Protein AF-A0A1J5E8N7-F1 (afdb_monomer_lite)

Structure (mmCIF, N/CA/C/O backbone):
data_AF-A0A1J5E8N7-F1
#
_entry.id   AF-A0A1J5E8N7-F1
#
loop_
_atom_site.group_PDB
_atom_site.id
_atom_site.type_symbol
_atom_site.label_atom_id
_atom_site.label_alt_id
_atom_site.label_comp_id
_atom_site.label_asym_id
_atom_site.label_entity_id
_atom_site.label_seq_id
_atom_site.pdbx_PDB_ins_code
_atom_site.Cartn_x
_atom_site.Cartn_y
_atom_site.Cartn_z
_atom_site.occupancy
_atom_site.B_iso_or_equiv
_atom_site.auth_seq_id
_atom_site.auth_comp_id
_atom_site.auth_asym_id
_atom_site.auth_atom_id
_atom_site.pdbx_PDB_model_num
ATOM 1 N N . MET A 1 1 ? 23.960 -22.898 -25.413 1.00 80.25 1 MET A N 1
ATOM 2 C CA . MET A 1 1 ? 24.990 -21.855 -25.179 1.00 80.25 1 MET A CA 1
ATOM 3 C C . MET A 1 1 ? 24.712 -21.149 -23.849 1.00 80.25 1 MET A C 1
ATOM 5 O O . MET A 1 1 ? 23.630 -21.337 -23.306 1.00 80.25 1 MET A O 1
ATOM 9 N N . ILE A 1 2 ? 25.661 -20.368 -23.307 1.00 85.31 2 ILE A N 1
ATOM 10 C CA . ILE A 1 2 ? 25.499 -19.605 -22.042 1.00 85.31 2 ILE A CA 1
ATOM 11 C C . ILE A 1 2 ? 24.238 -18.722 -22.077 1.00 85.31 2 ILE A C 1
ATOM 13 O O . ILE A 1 2 ? 23.459 -18.733 -21.128 1.00 85.31 2 ILE A O 1
ATOM 17 N N . ALA A 1 3 ? 23.987 -18.047 -23.205 1.00 84.81 3 ALA A N 1
ATOM 18 C CA . ALA A 1 3 ? 22.797 -17.217 -23.394 1.00 84.81 3 ALA A CA 1
ATOM 19 C C . ALA A 1 3 ? 21.485 -18.014 -23.358 1.00 84.81 3 ALA A C 1
ATOM 21 O O . ALA A 1 3 ? 20.553 -17.586 -22.693 1.00 84.81 3 ALA A O 1
ATOM 22 N N . ASP A 1 4 ? 21.419 -19.196 -23.980 1.00 87.25 4 ASP A N 1
ATOM 23 C CA . ASP A 1 4 ? 20.207 -20.033 -23.941 1.00 87.25 4 ASP A CA 1
ATOM 24 C C . ASP A 1 4 ? 19.884 -20.481 -22.508 1.00 87.25 4 ASP A C 1
ATOM 26 O O . ASP A 1 4 ? 18.722 -20.544 -22.108 1.00 87.25 4 ASP A O 1
ATOM 30 N N . ARG A 1 5 ? 20.923 -20.772 -21.712 1.00 91.12 5 ARG A N 1
ATOM 31 C CA . ARG A 1 5 ? 20.767 -21.166 -20.308 1.00 91.12 5 ARG A CA 1
ATOM 32 C C . ARG A 1 5 ? 20.294 -19.998 -19.448 1.00 91.12 5 ARG A C 1
ATOM 34 O O . ARG A 1 5 ? 19.364 -20.170 -18.665 1.00 91.12 5 ARG A O 1
ATOM 41 N N . ALA A 1 6 ? 20.898 -18.823 -19.617 1.00 88.94 6 ALA A N 1
ATOM 42 C CA . ALA A 1 6 ? 20.472 -17.609 -18.931 1.00 88.94 6 ALA A CA 1
ATOM 43 C C . ALA A 1 6 ? 19.031 -17.229 -19.312 1.00 88.94 6 ALA A C 1
ATOM 45 O O . ALA A 1 6 ? 18.228 -16.921 -18.438 1.00 88.94 6 ALA A O 1
ATOM 46 N N . HIS A 1 7 ? 18.678 -17.332 -20.595 1.00 88.44 7 HIS A N 1
ATOM 47 C CA . HIS A 1 7 ? 17.333 -17.045 -21.084 1.00 88.44 7 HIS A CA 1
ATOM 48 C C . HIS A 1 7 ? 16.298 -18.043 -20.546 1.00 88.44 7 HIS A C 1
ATOM 50 O O . HIS A 1 7 ? 15.241 -17.631 -20.088 1.00 88.44 7 HIS A O 1
ATOM 56 N N . SER A 1 8 ? 16.611 -19.343 -20.493 1.00 92.25 8 SER A N 1
ATOM 57 C CA . SER 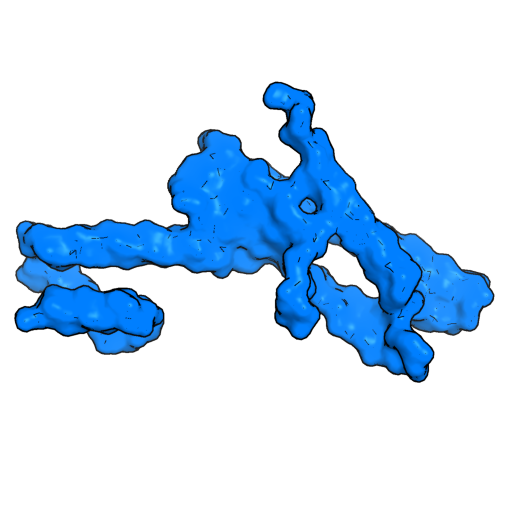A 1 8 ? 15.737 -20.340 -19.852 1.00 92.25 8 SER A CA 1
ATOM 58 C C . SER A 1 8 ? 15.480 -20.012 -18.379 1.00 92.25 8 SER A C 1
ATOM 60 O O . SER A 1 8 ? 14.334 -20.039 -17.944 1.00 92.25 8 SER A O 1
ATOM 62 N N . LEU A 1 9 ? 16.522 -19.658 -17.617 1.00 89.31 9 LEU A N 1
ATOM 63 C CA . LEU A 1 9 ? 16.370 -19.258 -16.214 1.00 89.31 9 LEU A CA 1
ATOM 64 C C . LEU A 1 9 ? 15.537 -17.974 -16.069 1.00 89.31 9 LEU A C 1
ATOM 66 O O . LEU A 1 9 ? 14.740 -17.860 -15.139 1.00 89.31 9 LEU A O 1
ATOM 70 N N . PHE A 1 10 ? 15.697 -17.023 -16.992 1.00 88.75 10 PHE A N 1
ATOM 71 C CA . PHE A 1 10 ? 14.897 -15.802 -17.039 1.00 88.75 10 PHE A CA 1
ATOM 72 C C . PHE A 1 10 ? 13.412 -16.099 -17.290 1.00 88.75 10 PHE A C 1
ATOM 74 O O . PHE A 1 10 ? 12.563 -15.617 -16.540 1.00 88.75 10 PHE A O 1
ATOM 81 N N . LEU A 1 11 ? 13.100 -16.938 -18.284 1.00 87.62 11 LEU A N 1
ATOM 82 C CA . LEU A 1 11 ? 11.730 -17.346 -18.618 1.00 87.62 11 LEU A CA 1
ATOM 83 C C . LEU A 1 11 ? 11.050 -18.121 -17.480 1.00 87.62 11 LEU A C 1
ATOM 85 O O . LEU A 1 11 ? 9.851 -17.962 -17.263 1.00 87.62 11 LEU A O 1
ATOM 89 N N . ASP A 1 12 ? 11.819 -18.886 -16.703 1.00 89.44 12 ASP A N 1
ATOM 90 C CA . ASP A 1 12 ? 11.339 -19.580 -15.502 1.00 89.44 12 ASP A CA 1
ATOM 91 C C . ASP A 1 12 ? 11.148 -18.638 -14.290 1.00 89.44 12 ASP A C 1
ATOM 93 O O . ASP A 1 12 ? 10.842 -19.088 -13.183 1.00 89.44 12 ASP A O 1
ATOM 97 N N . GLY A 1 13 ? 11.368 -17.326 -14.450 1.00 83.19 13 GLY A N 1
ATOM 98 C CA . GLY A 1 13 ? 11.257 -16.332 -13.378 1.00 83.19 13 GLY A CA 1
ATOM 99 C C . GLY A 1 13 ? 12.381 -16.404 -12.339 1.00 83.19 13 GLY A C 1
ATOM 100 O O . GLY A 1 13 ? 12.303 -15.765 -11.286 1.00 83.19 13 GLY A O 1
ATOM 101 N N . ARG A 1 14 ? 13.459 -17.146 -12.613 1.00 87.81 14 ARG A N 1
ATOM 102 C CA . ARG A 1 14 ? 14.592 -17.373 -11.698 1.00 87.81 14 ARG A CA 1
ATOM 103 C C . ARG A 1 14 ? 15.624 -16.243 -11.750 1.00 87.81 14 ARG A C 1
ATOM 105 O O . ARG A 1 14 ? 16.825 -16.466 -11.648 1.00 87.81 14 ARG A O 1
ATOM 112 N N . ILE A 1 15 ? 15.154 -15.002 -11.843 1.00 83.88 15 ILE A N 1
ATOM 113 C CA . ILE A 1 15 ? 15.995 -13.801 -11.975 1.00 83.88 15 ILE A CA 1
ATOM 114 C C . ILE A 1 15 ? 16.877 -13.528 -10.742 1.00 83.88 15 ILE A C 1
ATOM 116 O O . ILE A 1 15 ? 17.900 -12.855 -10.828 1.00 83.88 15 ILE A O 1
ATOM 120 N N . ASN A 1 16 ? 16.498 -14.068 -9.580 1.00 82.88 16 ASN A N 1
ATOM 121 C CA . ASN A 1 16 ? 17.271 -13.969 -8.338 1.00 82.88 16 ASN A CA 1
ATOM 122 C C . ASN A 1 16 ? 18.219 -15.151 -8.108 1.00 82.88 16 ASN A C 1
ATOM 124 O O . ASN A 1 16 ? 18.899 -15.191 -7.082 1.00 82.88 16 ASN A O 1
ATOM 128 N N . ASP A 1 17 ? 18.266 -16.103 -9.035 1.00 90.88 17 ASP A N 1
ATOM 129 C CA . ASP A 1 17 ? 19.117 -17.274 -8.912 1.00 90.88 17 ASP A CA 1
ATOM 130 C C . ASP A 1 17 ? 20.605 -16.899 -9.041 1.00 90.88 17 ASP A C 1
ATOM 132 O O . ASP A 1 17 ? 20.971 -16.158 -9.963 1.00 90.88 17 ASP A O 1
ATOM 136 N N . PRO A 1 18 ? 21.487 -17.398 -8.155 1.00 91.88 18 PRO A N 1
ATOM 137 C CA . PRO A 1 18 ? 22.925 -17.182 -8.280 1.00 91.88 18 PRO A CA 1
ATOM 138 C C . PRO A 1 18 ? 23.492 -17.627 -9.636 1.00 91.88 18 PRO A C 1
ATOM 140 O O . PRO A 1 18 ? 24.377 -16.954 -10.167 1.00 91.88 18 PRO A O 1
ATOM 143 N N . GLU A 1 19 ? 22.969 -18.714 -10.217 1.00 92.75 19 GLU A N 1
ATOM 144 C CA . GLU A 1 19 ? 23.373 -19.210 -11.539 1.00 92.75 19 GLU A CA 1
ATOM 145 C C . GLU A 1 19 ? 23.048 -18.172 -12.618 1.00 92.75 19 GLU A C 1
ATOM 147 O O . GLU A 1 19 ? 23.912 -17.825 -13.422 1.00 92.75 19 GLU A O 1
ATOM 152 N N . PHE A 1 20 ? 21.833 -17.615 -12.594 1.00 91.94 20 PHE A N 1
ATOM 153 C CA . PHE A 1 20 ? 21.414 -16.585 -13.542 1.00 91.94 20 PHE A CA 1
ATOM 154 C C . PHE A 1 20 ? 22.320 -15.350 -13.458 1.00 91.94 20 PHE A C 1
ATOM 156 O O . PHE A 1 20 ? 22.859 -14.910 -14.474 1.00 91.94 20 PHE A O 1
ATOM 163 N N . ARG A 1 21 ? 22.566 -14.834 -12.246 1.00 88.94 21 ARG A N 1
ATOM 164 C CA . ARG A 1 21 ? 23.431 -13.658 -12.034 1.00 88.94 21 ARG A CA 1
ATOM 165 C C . ARG A 1 21 ? 24.857 -13.890 -12.531 1.00 88.94 21 ARG A C 1
ATOM 167 O O . ARG A 1 21 ? 25.437 -13.002 -13.150 1.00 88.94 21 ARG A O 1
ATOM 174 N N . ASN A 1 22 ? 25.402 -15.082 -12.294 1.00 93.00 22 ASN A N 1
ATOM 175 C CA . ASN A 1 22 ? 26.733 -15.448 -12.765 1.00 93.00 22 ASN A CA 1
ATOM 176 C C . ASN A 1 22 ? 26.804 -15.503 -14.300 1.00 93.00 22 ASN A C 1
ATOM 178 O O . ASN A 1 22 ? 27.724 -14.948 -14.893 1.00 93.00 22 ASN A O 1
ATOM 182 N N . LEU A 1 23 ? 25.817 -16.120 -14.958 1.00 92.00 23 LEU A N 1
ATOM 183 C CA . LEU A 1 23 ? 25.769 -16.188 -16.423 1.00 92.00 23 LEU A CA 1
ATOM 184 C C . LEU A 1 23 ? 25.637 -14.794 -17.053 1.00 92.00 23 LEU A C 1
ATOM 186 O O . LEU A 1 23 ? 26.287 -14.524 -18.062 1.00 92.00 23 LEU A O 1
ATOM 190 N N . MET A 1 24 ? 24.844 -13.904 -16.448 1.00 89.12 24 MET A N 1
ATOM 191 C CA . MET A 1 24 ? 24.729 -12.509 -16.888 1.00 89.12 24 MET A CA 1
ATOM 192 C C . MET A 1 24 ? 26.064 -11.762 -16.760 1.00 89.12 24 MET A C 1
ATOM 194 O O . MET A 1 24 ? 26.481 -11.114 -17.717 1.00 89.12 24 MET A O 1
ATOM 198 N N . ALA A 1 25 ? 26.774 -11.920 -15.637 1.00 89.25 25 ALA A N 1
ATOM 199 C CA . ALA A 1 25 ? 28.089 -11.310 -15.429 1.00 89.25 25 ALA A CA 1
ATOM 200 C C . ALA A 1 25 ? 29.143 -11.820 -16.430 1.00 89.25 25 ALA A C 1
ATOM 202 O O . ALA A 1 25 ? 29.907 -11.027 -16.976 1.00 89.25 25 ALA A O 1
ATOM 203 N N . ILE A 1 26 ? 29.157 -13.128 -16.720 1.00 90.19 26 ILE A N 1
ATOM 204 C CA . ILE A 1 26 ? 30.052 -13.722 -17.728 1.00 90.19 26 ILE A CA 1
ATOM 205 C C . ILE A 1 26 ? 29.770 -13.133 -19.114 1.00 90.19 26 ILE A C 1
ATOM 207 O O . ILE A 1 26 ? 30.699 -12.760 -19.825 1.00 90.19 26 ILE A O 1
ATOM 211 N N . MET A 1 27 ? 28.498 -13.011 -19.511 1.00 89.75 27 MET A N 1
ATOM 212 C CA . MET A 1 27 ? 28.144 -12.426 -20.811 1.00 89.75 27 MET A CA 1
ATOM 213 C C . MET A 1 27 ? 28.545 -10.953 -20.924 1.00 89.75 27 MET A C 1
ATOM 215 O O . MET A 1 27 ? 29.020 -10.542 -21.980 1.00 89.75 27 MET A O 1
ATOM 219 N N . GLU A 1 28 ? 28.384 -10.174 -19.854 1.00 86.38 28 GLU A N 1
ATOM 220 C CA . GLU A 1 28 ? 28.782 -8.765 -19.818 1.00 86.38 28 GLU A CA 1
ATOM 221 C C . GLU A 1 28 ? 30.308 -8.590 -19.909 1.00 86.38 28 GLU A C 1
ATOM 223 O O . GLU A 1 28 ? 30.785 -7.731 -20.652 1.00 86.38 28 GLU A O 1
ATOM 228 N N . GLN A 1 29 ? 31.077 -9.423 -19.198 1.00 88.12 29 GLN A N 1
ATOM 229 C CA . GLN A 1 29 ? 32.538 -9.315 -19.132 1.00 88.12 29 GLN A CA 1
ATOM 230 C C . GLN A 1 29 ? 33.250 -9.921 -20.344 1.00 88.12 29 GLN A C 1
ATOM 232 O O . GLN A 1 29 ? 34.157 -9.303 -20.902 1.00 88.12 29 GLN A O 1
ATOM 237 N N . GLU A 1 30 ? 32.868 -11.131 -20.750 1.00 90.44 30 GLU A N 1
ATOM 238 C CA . GLU A 1 30 ? 33.587 -11.889 -21.781 1.00 90.44 30 GLU A CA 1
ATOM 239 C C . GLU A 1 30 ? 33.035 -11.640 -23.192 1.00 90.44 30 GLU A C 1
ATOM 241 O O . GLU A 1 30 ? 33.764 -11.787 -24.175 1.00 90.44 30 GLU A O 1
ATOM 246 N N . TYR A 1 31 ? 31.764 -11.232 -23.315 1.00 87.94 31 TYR A N 1
ATOM 247 C CA . TYR A 1 31 ? 31.071 -11.100 -24.602 1.00 87.94 31 TYR A CA 1
ATOM 248 C C . TYR A 1 31 ? 30.294 -9.771 -24.760 1.00 87.94 31 TYR A C 1
ATOM 250 O O . TYR A 1 31 ? 29.127 -9.784 -25.164 1.00 87.94 31 TYR A O 1
ATOM 258 N N . PRO A 1 32 ? 30.913 -8.594 -24.542 1.00 84.44 32 PRO A N 1
ATOM 259 C CA . PRO A 1 32 ? 30.202 -7.308 -24.480 1.00 84.44 32 PRO A CA 1
ATOM 260 C C . PRO A 1 32 ? 29.499 -6.895 -25.788 1.00 84.44 32 PRO A C 1
ATOM 262 O O . PRO A 1 32 ? 28.532 -6.133 -25.776 1.00 84.44 32 PRO A O 1
ATOM 265 N N . SER A 1 33 ? 29.960 -7.386 -26.942 1.00 87.44 33 SER A N 1
ATOM 266 C CA . SER A 1 33 ? 29.356 -7.121 -28.258 1.00 87.44 33 SER A CA 1
ATOM 267 C C . SER A 1 33 ? 28.331 -8.178 -28.689 1.00 87.44 33 SER A C 1
ATOM 269 O O . SER A 1 33 ? 27.715 -8.043 -29.751 1.00 87.44 33 SER A O 1
ATOM 271 N N . PHE A 1 34 ? 28.115 -9.224 -27.884 1.00 87.19 34 PHE A N 1
ATOM 272 C CA . PHE A 1 34 ? 27.223 -10.324 -28.225 1.00 87.19 34 PHE A CA 1
ATOM 273 C C . PHE A 1 34 ? 25.757 -9.918 -28.061 1.00 87.19 34 PHE A C 1
ATOM 275 O O . PHE A 1 34 ? 25.252 -9.684 -26.962 1.00 87.19 34 PHE A O 1
ATOM 282 N N . SER A 1 35 ? 25.057 -9.825 -29.190 1.00 85.38 35 SER A N 1
ATOM 283 C CA . SER A 1 35 ? 23.705 -9.262 -29.244 1.00 85.38 35 SER A CA 1
ATOM 284 C C . SER A 1 35 ? 22.671 -9.996 -28.373 1.00 85.38 35 SER A C 1
ATOM 286 O O . SER A 1 35 ? 21.931 -9.296 -27.686 1.00 85.38 35 SER A O 1
ATOM 288 N N . PRO A 1 36 ? 22.636 -11.345 -28.297 1.00 83.94 36 PRO A N 1
ATOM 289 C CA . PRO A 1 36 ? 21.723 -12.044 -27.387 1.00 83.94 36 PRO A CA 1
ATOM 290 C C . PRO A 1 36 ? 21.944 -11.714 -25.905 1.00 83.94 36 PRO A C 1
ATOM 292 O O . PRO A 1 36 ? 20.976 -11.570 -25.166 1.00 83.94 36 PRO A O 1
ATOM 295 N N . GLY A 1 37 ? 23.199 -11.533 -25.475 1.00 82.25 37 GLY A N 1
ATOM 296 C CA . GLY A 1 37 ? 23.514 -11.136 -24.098 1.00 82.25 37 GLY A CA 1
ATOM 297 C C . GLY A 1 37 ? 23.006 -9.730 -23.771 1.00 82.25 37 GLY A C 1
ATOM 298 O O . GLY A 1 37 ? 22.375 -9.524 -22.738 1.00 82.25 37 GLY A O 1
ATOM 299 N N . ARG A 1 38 ? 23.197 -8.770 -24.688 1.00 84.69 38 ARG A N 1
ATOM 300 C CA . ARG A 1 38 ? 22.687 -7.396 -24.525 1.00 84.69 38 ARG A CA 1
ATOM 301 C C . ARG A 1 38 ? 21.162 -7.326 -24.516 1.00 84.69 38 ARG A C 1
ATOM 303 O O . ARG A 1 38 ? 20.604 -6.573 -23.726 1.00 84.69 38 ARG A O 1
ATOM 310 N N . PHE A 1 39 ? 20.501 -8.107 -25.368 1.00 87.19 39 PHE A N 1
ATOM 311 C CA . PHE A 1 39 ? 19.041 -8.183 -25.395 1.00 87.19 39 PHE A CA 1
ATOM 312 C C . PHE A 1 39 ? 18.495 -8.731 -24.071 1.00 87.19 39 PHE A C 1
ATOM 314 O O . PHE A 1 39 ? 17.656 -8.094 -23.443 1.00 87.19 39 PHE A O 1
ATOM 321 N N . LEU A 1 40 ? 19.048 -9.847 -23.583 1.00 85.94 40 LEU A N 1
ATOM 322 C CA . LEU A 1 40 ? 18.642 -10.421 -22.300 1.00 85.94 40 LEU A CA 1
ATOM 323 C C . LEU A 1 40 ? 18.918 -9.474 -21.121 1.00 85.94 40 LEU A C 1
ATOM 325 O O . LEU A 1 40 ? 18.146 -9.431 -20.167 1.00 85.94 40 LEU A O 1
ATOM 329 N N . TRP A 1 41 ? 19.998 -8.689 -21.183 1.00 83.69 41 TRP A N 1
ATOM 330 C CA . TRP A 1 41 ? 20.278 -7.650 -20.192 1.00 83.69 41 TRP A CA 1
ATOM 331 C C . TRP A 1 41 ? 19.216 -6.548 -20.183 1.00 83.69 41 TRP A C 1
ATOM 333 O O . TRP A 1 41 ? 18.782 -6.134 -19.110 1.00 83.69 41 TRP A O 1
ATOM 343 N N . GLN A 1 42 ? 18.763 -6.102 -21.357 1.00 84.50 42 GLN A N 1
ATOM 344 C CA . GLN A 1 42 ? 17.671 -5.133 -21.467 1.00 84.50 42 GLN A CA 1
ATOM 345 C C . GLN A 1 42 ? 16.365 -5.697 -20.899 1.00 84.50 42 GLN A C 1
ATOM 347 O O . GLN A 1 42 ? 15.746 -5.049 -20.057 1.00 84.50 42 GLN A O 1
ATOM 352 N N . GLU A 1 43 ? 15.993 -6.927 -21.263 1.00 83.94 43 GLU A N 1
ATOM 353 C CA . GLU A 1 43 ? 14.796 -7.583 -20.720 1.00 83.94 43 GLU A CA 1
ATOM 354 C C . GLU A 1 43 ? 14.872 -7.755 -19.198 1.00 83.94 43 GLU A C 1
ATOM 356 O O . GLU A 1 43 ? 13.895 -7.514 -18.487 1.00 83.94 43 GLU A O 1
ATOM 361 N N . TYR A 1 44 ? 16.042 -8.131 -18.678 1.00 83.69 44 TYR A N 1
ATOM 362 C CA . TYR A 1 44 ? 16.274 -8.227 -17.242 1.00 83.69 44 TYR A CA 1
ATOM 363 C C . TYR A 1 44 ? 16.168 -6.863 -16.551 1.00 83.69 44 TYR A C 1
ATOM 365 O O . TYR A 1 44 ? 15.507 -6.756 -15.515 1.00 83.69 44 TYR A O 1
ATOM 373 N N . ALA A 1 45 ? 16.774 -5.815 -17.110 1.00 80.69 45 ALA A N 1
ATOM 374 C CA . ALA A 1 45 ? 16.684 -4.463 -16.570 1.00 80.69 45 ALA A CA 1
ATOM 375 C C . ALA A 1 45 ? 15.223 -3.985 -16.519 1.00 80.69 45 ALA A C 1
ATOM 377 O O . ALA A 1 45 ? 14.763 -3.516 -15.477 1.00 80.69 45 ALA A O 1
ATOM 378 N N . GLU A 1 46 ? 14.460 -4.198 -17.592 1.00 80.50 46 GLU A N 1
ATOM 379 C CA . GLU A 1 46 ? 13.028 -3.893 -17.642 1.00 80.50 46 GLU A CA 1
ATOM 380 C C . GLU A 1 46 ? 12.213 -4.707 -16.630 1.00 80.50 46 GLU A C 1
ATOM 382 O O . GLU A 1 46 ? 11.346 -4.163 -15.943 1.00 80.50 46 GLU A O 1
ATOM 387 N N . ALA A 1 47 ? 12.489 -6.007 -16.501 1.00 78.94 47 ALA A N 1
ATOM 388 C CA . ALA A 1 47 ? 11.816 -6.870 -15.534 1.00 78.94 47 ALA A CA 1
ATOM 389 C C . ALA A 1 47 ? 12.103 -6.430 -14.092 1.00 78.94 47 ALA A C 1
ATOM 391 O O . ALA A 1 47 ? 11.199 -6.416 -13.256 1.00 78.94 47 ALA A O 1
ATOM 392 N N . THR A 1 48 ? 13.338 -6.011 -13.814 1.00 77.62 48 THR A N 1
ATOM 393 C CA . THR A 1 48 ? 13.755 -5.524 -12.494 1.00 77.62 48 THR A CA 1
ATOM 394 C C . THR A 1 48 ? 13.064 -4.206 -12.149 1.00 77.62 48 THR A C 1
ATOM 396 O O . THR A 1 48 ? 12.618 -4.033 -11.016 1.00 77.62 48 THR A O 1
ATOM 399 N N . LEU A 1 49 ? 12.885 -3.306 -13.126 1.00 76.38 49 LEU A N 1
ATOM 400 C CA . LEU A 1 49 ? 12.114 -2.071 -12.938 1.00 76.38 49 LEU A CA 1
ATOM 401 C C . LEU A 1 49 ? 10.658 -2.345 -12.540 1.00 76.38 49 LEU A C 1
ATOM 403 O O . LEU A 1 49 ? 10.074 -1.549 -11.809 1.00 76.38 49 LEU A O 1
ATOM 407 N N . ARG A 1 50 ? 10.074 -3.462 -12.990 1.00 79.88 50 ARG A N 1
ATOM 408 C CA . ARG A 1 50 ? 8.684 -3.851 -12.690 1.00 79.88 50 ARG A CA 1
ATOM 409 C C . ARG A 1 50 ? 8.510 -4.530 -11.330 1.00 79.88 50 ARG A C 1
ATOM 411 O O . ARG A 1 50 ? 7.368 -4.757 -10.929 1.00 79.88 50 ARG A O 1
ATOM 418 N N . ILE A 1 51 ? 9.593 -4.849 -10.616 1.00 85.44 51 ILE A N 1
ATOM 419 C CA . ILE A 1 51 ? 9.505 -5.414 -9.265 1.00 85.44 51 ILE A CA 1
ATOM 420 C C . ILE A 1 51 ? 8.877 -4.360 -8.343 1.00 85.44 51 ILE A C 1
ATOM 422 O O . ILE A 1 51 ? 9.415 -3.255 -8.237 1.00 85.44 51 ILE A O 1
ATOM 426 N N . PRO A 1 52 ? 7.758 -4.670 -7.662 1.00 91.12 52 PRO A N 1
ATOM 427 C CA . PRO A 1 52 ? 7.148 -3.719 -6.752 1.00 91.12 52 PRO A CA 1
ATOM 428 C C . PRO A 1 52 ? 8.087 -3.359 -5.598 1.00 91.12 52 PRO A C 1
ATOM 430 O O . PRO A 1 52 ? 8.692 -4.238 -4.984 1.00 91.12 52 PRO A O 1
ATOM 433 N N . THR A 1 53 ? 8.190 -2.071 -5.282 1.00 93.56 53 THR A N 1
ATOM 434 C CA . THR A 1 53 ? 9.051 -1.560 -4.212 1.00 93.56 53 THR A CA 1
ATOM 435 C C . THR A 1 53 ? 8.221 -0.996 -3.069 1.00 93.56 53 THR A C 1
ATOM 437 O O . THR A 1 53 ? 7.261 -0.254 -3.274 1.00 93.56 53 THR A O 1
ATOM 440 N N . LEU A 1 54 ? 8.587 -1.356 -1.840 1.00 96.00 54 LEU A N 1
ATOM 441 C CA . LEU A 1 54 ? 7.990 -0.786 -0.638 1.00 96.00 54 LEU A CA 1
ATOM 442 C C . LEU A 1 54 ? 8.518 0.642 -0.446 1.00 96.00 54 LEU A C 1
ATOM 444 O O . LEU A 1 54 ? 9.730 0.844 -0.381 1.00 96.00 54 LEU A O 1
ATOM 448 N N . LEU A 1 55 ? 7.616 1.618 -0.354 1.00 96.56 55 LEU A N 1
ATOM 449 C CA . LEU A 1 55 ? 7.960 2.992 0.015 1.00 96.56 55 LEU A CA 1
ATOM 450 C C . LEU A 1 55 ? 7.862 3.223 1.518 1.00 96.56 55 LEU A C 1
ATOM 452 O O . LEU A 1 55 ? 8.718 3.900 2.079 1.00 96.56 55 LEU A O 1
ATOM 456 N N . ASP A 1 56 ? 6.800 2.709 2.137 1.00 97.81 56 ASP A N 1
ATOM 457 C CA . ASP A 1 56 ? 6.504 2.918 3.552 1.00 97.81 56 ASP A CA 1
ATOM 458 C C . ASP A 1 56 ? 5.555 1.830 4.077 1.00 97.81 56 ASP A C 1
ATOM 460 O O . ASP A 1 56 ? 4.843 1.183 3.300 1.00 97.81 56 ASP A O 1
ATOM 464 N N . SER A 1 57 ? 5.520 1.643 5.392 1.00 97.94 57 SER A N 1
ATOM 465 C CA . SER A 1 57 ? 4.679 0.658 6.075 1.00 97.94 57 SER A CA 1
ATOM 466 C C . SER A 1 57 ? 4.259 1.158 7.452 1.00 97.94 57 SER A C 1
ATOM 468 O O . SER A 1 57 ? 5.094 1.635 8.219 1.00 97.94 57 SER A O 1
ATOM 470 N N . LEU A 1 58 ? 2.983 0.987 7.796 1.00 98.12 58 LEU A N 1
ATOM 471 C CA . LEU A 1 58 ? 2.425 1.399 9.080 1.00 98.12 58 LEU A CA 1
ATOM 472 C C . LEU A 1 58 ? 1.663 0.237 9.738 1.00 98.12 58 LEU A C 1
ATOM 474 O O . LEU A 1 58 ? 0.568 -0.108 9.282 1.00 98.12 58 LEU A O 1
ATOM 478 N N . PRO A 1 59 ? 2.209 -0.364 10.811 1.00 98.00 59 PRO A N 1
ATOM 479 C CA . PRO A 1 59 ? 1.496 -1.358 11.601 1.00 98.00 59 PRO A CA 1
ATOM 480 C C . PRO A 1 59 ? 0.514 -0.680 12.564 1.00 98.00 59 PRO A C 1
ATOM 482 O O . PRO A 1 59 ? 0.898 0.160 13.379 1.00 98.00 59 PRO A O 1
ATOM 485 N N . LEU A 1 60 ? -0.755 -1.081 12.509 1.00 97.88 60 LEU A N 1
ATOM 486 C CA . LEU A 1 60 ? -1.837 -0.550 13.340 1.00 97.88 60 LEU A CA 1
ATOM 487 C C . LEU A 1 60 ? -2.496 -1.673 14.143 1.00 97.88 60 LEU A C 1
ATOM 489 O O . LEU A 1 60 ? -2.756 -2.753 13.615 1.00 97.88 60 LEU A O 1
ATOM 493 N N . ALA A 1 61 ? -2.770 -1.429 15.425 1.00 97.62 61 ALA A N 1
ATOM 494 C CA . ALA A 1 61 ? -3.357 -2.422 16.319 1.00 97.62 61 ALA A CA 1
ATOM 495 C C . ALA A 1 61 ? -4.867 -2.203 16.487 1.00 97.62 61 ALA A C 1
ATOM 497 O O . ALA A 1 61 ? -5.307 -1.122 16.855 1.00 97.62 61 ALA A O 1
ATOM 498 N N . PHE A 1 62 ? -5.663 -3.245 16.290 1.00 97.31 62 PHE A N 1
ATOM 499 C CA . PHE A 1 62 ? -7.118 -3.194 16.424 1.00 97.31 62 PHE A CA 1
ATOM 500 C C . PHE A 1 62 ? -7.619 -4.294 17.356 1.00 97.31 62 PHE A C 1
ATOM 502 O O . PHE A 1 62 ? -6.908 -5.265 17.609 1.00 97.31 62 PHE A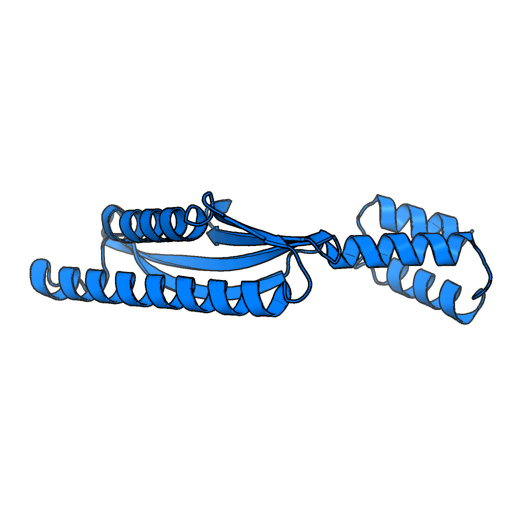 O 1
ATOM 509 N N . LEU A 1 63 ? -8.856 -4.163 17.829 1.00 97.06 63 LEU A N 1
ATOM 510 C CA . LEU A 1 63 ? -9.624 -5.277 18.386 1.00 97.06 63 LEU A CA 1
ATOM 511 C C . LEU A 1 63 ? -10.481 -5.897 17.284 1.00 97.06 63 LEU A C 1
ATOM 513 O O . LEU A 1 63 ? -11.165 -5.175 16.558 1.00 97.06 63 LEU A O 1
ATOM 517 N N . ASN A 1 64 ? -10.434 -7.218 17.144 1.00 94.88 64 ASN A N 1
ATOM 518 C CA . ASN A 1 64 ? -11.346 -7.951 16.268 1.00 94.88 64 ASN A CA 1
ATOM 519 C C . ASN A 1 64 ? -12.705 -8.201 16.958 1.00 94.88 64 ASN A C 1
ATOM 521 O O . ASN A 1 64 ? -12.937 -7.774 18.087 1.00 94.88 64 ASN A O 1
ATOM 525 N N . ASP A 1 65 ? -13.585 -8.944 16.291 1.00 93.00 65 ASP A N 1
ATOM 526 C CA . ASP A 1 65 ? -14.941 -9.249 16.771 1.00 93.00 65 ASP A CA 1
ATOM 527 C C . ASP A 1 65 ? -14.975 -10.112 18.050 1.00 93.00 65 ASP A C 1
ATOM 529 O O . ASP A 1 65 ? -16.030 -10.277 18.658 1.00 93.00 65 ASP A O 1
ATOM 533 N N . THR A 1 66 ? -13.834 -10.676 18.462 1.00 94.62 66 THR A N 1
ATOM 534 C CA . THR A 1 66 ? -13.669 -11.451 19.702 1.00 94.62 66 THR A CA 1
ATOM 535 C C . THR A 1 66 ? -12.876 -10.694 20.773 1.00 94.62 66 THR A C 1
ATOM 537 O O . THR A 1 66 ? -12.384 -11.315 21.716 1.00 94.62 66 THR A O 1
ATOM 540 N N . ASP A 1 67 ? -12.728 -9.370 20.629 1.00 93.00 67 ASP A N 1
ATOM 541 C CA . ASP A 1 67 ? -11.930 -8.484 21.492 1.00 93.00 67 ASP A CA 1
ATOM 542 C C . ASP A 1 67 ? -10.441 -8.871 21.592 1.00 93.00 67 ASP A C 1
ATOM 544 O O . ASP A 1 67 ? -9.718 -8.475 22.511 1.00 93.00 67 ASP A O 1
ATOM 548 N N . GLN A 1 68 ? -9.938 -9.630 20.620 1.00 95.38 68 GLN A N 1
ATOM 549 C CA . GLN A 1 68 ? -8.525 -9.963 20.525 1.00 95.38 68 GLN A CA 1
ATOM 550 C C . GLN A 1 68 ? -7.778 -8.894 19.738 1.00 95.38 68 GLN A C 1
ATOM 552 O O . GLN A 1 68 ? -8.226 -8.412 18.694 1.00 95.38 68 GLN A O 1
ATOM 557 N N . LYS A 1 69 ? -6.578 -8.567 20.222 1.00 96.19 69 LYS A N 1
ATOM 558 C CA . LYS A 1 69 ? -5.666 -7.667 19.524 1.00 96.19 69 LYS A CA 1
ATOM 559 C C . LYS A 1 69 ? -5.190 -8.308 18.220 1.00 96.19 69 LYS A C 1
ATOM 561 O O . LYS A 1 69 ? -4.551 -9.358 18.240 1.00 96.19 69 LYS A O 1
ATOM 566 N N . VAL A 1 70 ? -5.408 -7.614 17.113 1.00 96.25 70 VAL A N 1
ATOM 567 C CA . VAL A 1 70 ? -4.865 -7.935 15.790 1.00 96.25 70 VAL A CA 1
ATOM 568 C C . VAL A 1 70 ? -4.016 -6.772 15.287 1.00 96.25 70 VAL A C 1
ATOM 570 O O . VAL A 1 70 ? -4.265 -5.620 15.639 1.00 96.25 70 VAL A O 1
ATOM 573 N N . ILE A 1 71 ? -2.988 -7.061 14.491 1.00 97.06 71 ILE A N 1
ATOM 574 C CA . ILE A 1 71 ? -2.160 -6.040 13.839 1.00 97.06 71 ILE A CA 1
ATOM 575 C C . ILE A 1 71 ? -2.458 -6.093 12.347 1.00 97.06 71 ILE A C 1
ATOM 577 O O . ILE A 1 71 ? -2.331 -7.154 11.739 1.00 97.06 71 ILE A O 1
ATOM 581 N N . ILE A 1 72 ? -2.842 -4.956 11.778 1.00 97.25 72 ILE A N 1
ATOM 582 C CA . ILE A 1 72 ? -2.994 -4.779 10.336 1.00 97.25 72 ILE A CA 1
ATOM 583 C C . ILE A 1 72 ? -1.865 -3.863 9.877 1.00 97.25 72 ILE A C 1
ATOM 585 O O . ILE A 1 72 ? -1.729 -2.742 10.368 1.00 97.25 72 ILE A O 1
ATOM 589 N N . GLU A 1 73 ? -1.040 -4.351 8.956 1.00 98.06 73 GLU A N 1
ATOM 590 C CA . GLU A 1 73 ? 0.044 -3.582 8.356 1.00 98.06 73 GLU A CA 1
ATOM 591 C C . GLU A 1 73 ? -0.414 -3.017 7.015 1.00 98.06 73 GLU A C 1
ATOM 593 O O . GLU A 1 73 ? -0.718 -3.766 6.085 1.00 98.06 73 GLU A O 1
ATOM 598 N N . ILE A 1 74 ? -0.463 -1.689 6.923 1.00 98.44 74 ILE A N 1
ATOM 599 C CA . ILE A 1 74 ? -0.756 -0.996 5.671 1.00 98.44 74 ILE A CA 1
ATOM 600 C C . ILE A 1 74 ? 0.571 -0.616 5.024 1.00 98.44 74 ILE A C 1
ATOM 602 O O . ILE A 1 74 ? 1.352 0.139 5.602 1.00 98.44 74 ILE A O 1
ATOM 606 N N . SER A 1 75 ? 0.818 -1.118 3.819 1.00 98.56 75 SER A N 1
ATOM 607 C CA . SER A 1 75 ? 2.033 -0.844 3.050 1.00 98.56 75 SER A CA 1
ATOM 608 C C . SER A 1 75 ? 1.735 0.044 1.846 1.00 98.56 75 SER A C 1
ATOM 610 O O . SER A 1 75 ? 0.794 -0.218 1.098 1.00 98.56 75 SER A O 1
ATOM 612 N N . ALA A 1 76 ? 2.568 1.058 1.620 1.00 98.31 76 ALA A N 1
ATOM 613 C CA . ALA A 1 76 ? 2.596 1.842 0.392 1.00 98.31 76 ALA A CA 1
ATOM 614 C C . ALA A 1 76 ? 3.625 1.227 -0.570 1.00 98.31 76 ALA A C 1
ATOM 616 O O . ALA A 1 76 ? 4.824 1.232 -0.294 1.00 98.31 76 ALA A O 1
ATOM 617 N N . VAL A 1 77 ? 3.164 0.685 -1.695 1.00 97.56 77 VAL A N 1
ATOM 618 C CA . VAL A 1 77 ? 3.972 -0.078 -2.655 1.00 97.56 77 VAL A CA 1
ATOM 619 C C . VAL A 1 77 ? 3.892 0.561 -4.035 1.00 97.56 77 VAL A C 1
ATOM 621 O O . VAL A 1 77 ? 2.803 0.825 -4.541 1.00 97.56 77 VAL A O 1
ATOM 624 N N . VAL A 1 78 ? 5.037 0.776 -4.674 1.00 96.12 78 VAL A N 1
ATOM 625 C CA . VAL A 1 78 ? 5.124 1.256 -6.056 1.00 96.12 78 VAL A CA 1
ATOM 626 C C . VAL A 1 78 ? 5.300 0.077 -6.993 1.00 96.12 78 VAL A C 1
ATOM 628 O O . VAL A 1 78 ? 6.232 -0.700 -6.838 1.00 96.12 78 VAL A O 1
ATOM 631 N N . ALA A 1 79 ? 4.451 -0.019 -8.008 1.00 93.56 79 ALA A N 1
ATOM 632 C CA . ALA A 1 79 ? 4.645 -0.889 -9.158 1.00 93.56 79 ALA A CA 1
ATOM 633 C C . ALA A 1 79 ? 4.884 -0.027 -10.401 1.00 93.56 79 ALA A C 1
ATOM 635 O O . ALA A 1 79 ? 3.999 0.724 -10.825 1.00 93.56 79 ALA A O 1
ATOM 636 N N . ARG A 1 80 ? 6.078 -0.115 -10.995 1.00 91.50 80 ARG A N 1
ATOM 637 C CA . ARG A 1 80 ? 6.365 0.606 -12.240 1.00 91.50 80 ARG A CA 1
ATOM 638 C C . ARG A 1 80 ? 5.747 -0.111 -13.429 1.00 91.50 80 ARG A C 1
ATOM 640 O O . ARG A 1 80 ? 5.812 -1.332 -13.544 1.00 91.50 80 ARG A O 1
ATOM 647 N N . VAL A 1 81 ? 5.169 0.682 -14.321 1.00 88.00 81 VAL A N 1
ATOM 648 C CA . VAL A 1 81 ? 4.637 0.229 -15.611 1.00 88.00 81 VAL A CA 1
ATOM 649 C C . VAL A 1 81 ? 5.645 0.545 -16.716 1.00 88.00 81 VAL A C 1
ATOM 651 O O . VAL A 1 81 ? 5.882 -0.286 -17.588 1.00 88.00 81 VAL A O 1
ATOM 654 N N . SER A 1 82 ? 6.260 1.726 -16.650 1.00 85.38 82 SER A N 1
ATOM 655 C CA . SER A 1 82 ? 7.366 2.175 -17.501 1.00 85.38 82 SER A CA 1
ATOM 656 C C . SER A 1 82 ? 8.266 3.147 -16.724 1.00 85.38 82 SER A C 1
ATOM 658 O O . SER A 1 82 ? 8.036 3.403 -15.539 1.00 85.38 82 SER A O 1
ATOM 660 N N . GLU A 1 83 ? 9.285 3.707 -17.376 1.00 83.38 83 GLU A N 1
ATOM 661 C CA . GLU A 1 83 ? 10.123 4.763 -16.786 1.00 83.38 83 GLU A CA 1
ATOM 662 C C . GLU A 1 83 ? 9.301 6.001 -16.397 1.00 83.38 83 GLU A C 1
ATOM 664 O O . GLU A 1 83 ? 9.500 6.571 -15.327 1.00 83.38 83 GLU A O 1
ATOM 669 N N . GLU A 1 84 ? 8.308 6.344 -17.218 1.00 88.69 84 GLU A N 1
ATOM 670 C CA . GLU A 1 84 ? 7.470 7.535 -17.055 1.00 88.69 84 GLU A CA 1
ATOM 671 C C . GLU A 1 84 ? 6.143 7.269 -16.338 1.00 88.69 84 GLU A C 1
ATOM 673 O O . GLU A 1 84 ? 5.380 8.207 -16.118 1.00 88.69 84 GLU A O 1
ATOM 678 N N . ARG A 1 85 ? 5.808 6.010 -16.014 1.00 92.06 85 ARG A N 1
ATOM 679 C CA . ARG A 1 85 ? 4.509 5.643 -15.428 1.00 92.06 85 ARG A CA 1
ATOM 680 C C . ARG A 1 85 ? 4.650 4.614 -14.322 1.00 92.06 85 ARG A C 1
ATOM 682 O O . ARG A 1 85 ? 5.236 3.548 -14.508 1.00 92.06 85 ARG A O 1
ATOM 689 N N . ALA A 1 86 ? 3.986 4.869 -13.204 1.00 94.94 86 ALA A N 1
ATOM 690 C CA . ALA A 1 86 ? 3.901 3.922 -12.102 1.00 94.94 86 ALA A CA 1
ATOM 691 C C . ALA A 1 86 ? 2.534 3.973 -11.417 1.00 94.94 86 ALA A C 1
ATOM 693 O O . ALA A 1 86 ? 1.783 4.943 -11.538 1.00 94.94 86 ALA A O 1
ATOM 694 N N . ALA A 1 87 ? 2.208 2.899 -10.709 1.00 95.50 87 ALA A N 1
ATOM 695 C CA . ALA A 1 87 ? 1.078 2.821 -9.805 1.00 95.50 87 ALA A CA 1
ATOM 696 C C . ALA A 1 87 ? 1.596 2.777 -8.368 1.00 95.50 87 ALA A C 1
ATOM 698 O O . ALA A 1 87 ? 2.418 1.929 -8.028 1.00 95.50 87 ALA A O 1
ATOM 699 N N . LEU A 1 88 ? 1.086 3.662 -7.524 1.00 97.38 88 LEU A N 1
ATOM 700 C CA . LEU A 1 88 ? 1.238 3.574 -6.080 1.00 97.38 88 LEU A CA 1
ATOM 701 C C . LEU A 1 88 ? -0.001 2.890 -5.509 1.00 97.38 88 LEU A C 1
ATOM 703 O O . LEU A 1 88 ? -1.127 3.319 -5.767 1.00 97.38 88 LEU A O 1
ATOM 707 N N . MET A 1 89 ? 0.209 1.833 -4.741 1.00 98.00 89 MET A N 1
ATOM 708 C CA . MET A 1 89 ? -0.828 1.013 -4.128 1.00 98.00 89 MET A CA 1
ATOM 709 C C . MET A 1 89 ? -0.688 1.063 -2.612 1.00 98.00 89 MET A C 1
ATOM 711 O O . MET A 1 89 ? 0.421 1.012 -2.089 1.00 98.00 89 MET A O 1
ATOM 715 N N . PHE A 1 90 ? -1.814 1.113 -1.912 1.00 98.38 90 PHE A N 1
ATOM 716 C CA . PHE A 1 90 ? -1.886 0.904 -0.470 1.00 98.38 90 PHE A CA 1
ATOM 717 C C . PHE A 1 90 ? -2.497 -0.469 -0.235 1.00 98.38 90 PHE A C 1
ATOM 719 O O . PHE A 1 90 ? -3.603 -0.736 -0.715 1.00 98.38 90 PHE A O 1
ATOM 726 N N . VAL A 1 91 ? -1.777 -1.349 0.451 1.00 98.00 91 VAL A N 1
ATOM 727 C CA . VAL A 1 91 ? -2.129 -2.769 0.554 1.00 98.00 91 VAL A CA 1
ATOM 728 C C . VAL A 1 91 ? -2.104 -3.257 1.994 1.00 98.00 91 VAL A C 1
ATOM 730 O O . VAL A 1 91 ? -1.311 -2.783 2.801 1.00 98.00 91 VAL A O 1
ATOM 733 N N . ASP A 1 92 ? -2.958 -4.234 2.278 1.00 97.19 92 ASP A N 1
ATOM 734 C CA . ASP A 1 92 ? -2.832 -5.146 3.411 1.00 97.19 92 ASP A CA 1
ATOM 735 C C . ASP A 1 92 ? -2.319 -6.484 2.864 1.00 97.19 92 ASP A C 1
ATOM 737 O O . ASP A 1 92 ? -3.036 -7.211 2.163 1.00 97.19 92 ASP A O 1
ATOM 741 N N . ASN A 1 93 ? -1.052 -6.788 3.149 1.00 91.75 93 ASN A N 1
ATOM 742 C CA . ASN A 1 93 ? -0.394 -7.991 2.642 1.00 91.75 93 ASN A CA 1
ATOM 743 C C . ASN A 1 93 ? -0.940 -9.271 3.282 1.00 91.75 93 ASN A C 1
ATOM 745 O O . ASN A 1 93 ? -1.054 -10.290 2.595 1.00 91.75 93 ASN A O 1
ATOM 749 N N . ALA A 1 94 ? -1.310 -9.228 4.564 1.00 92.75 94 ALA A N 1
ATOM 750 C CA . ALA A 1 94 ? -1.841 -10.389 5.271 1.00 92.75 94 ALA A CA 1
ATOM 751 C C . ALA A 1 94 ? -3.207 -10.791 4.696 1.00 92.75 94 ALA A C 1
ATOM 753 O O . ALA A 1 94 ? -3.448 -11.970 4.431 1.00 92.75 94 ALA A O 1
ATOM 754 N N . ALA A 1 95 ? -4.062 -9.804 4.413 1.00 93.50 95 ALA A N 1
ATOM 755 C CA . ALA A 1 95 ? -5.361 -10.017 3.777 1.00 93.50 95 ALA A CA 1
ATOM 756 C C . ALA A 1 95 ? -5.298 -10.140 2.242 1.00 93.50 95 ALA A C 1
ATOM 758 O O . ALA A 1 95 ? -6.325 -10.393 1.609 1.00 93.50 95 ALA A O 1
ATOM 759 N N . ARG A 1 96 ? -4.120 -9.949 1.627 1.00 94.44 96 ARG A N 1
ATOM 760 C CA . ARG A 1 96 ? -3.919 -9.891 0.164 1.00 94.44 96 ARG A CA 1
ATOM 761 C C . ARG A 1 96 ? -4.882 -8.916 -0.524 1.00 94.44 96 ARG A C 1
ATOM 763 O O . ARG A 1 96 ? -5.445 -9.216 -1.579 1.00 94.44 96 ARG A O 1
ATOM 770 N N . LYS A 1 97 ? -5.092 -7.748 0.087 1.00 96.44 97 LYS A N 1
ATOM 771 C CA . LYS A 1 97 ? -6.096 -6.765 -0.335 1.00 96.44 97 LYS A CA 1
ATOM 772 C C . LYS A 1 97 ? -5.440 -5.448 -0.736 1.00 96.44 97 LYS A C 1
ATOM 774 O O . LYS A 1 97 ? -4.675 -4.869 0.028 1.00 96.44 97 LYS A O 1
ATOM 779 N N . ILE A 1 98 ? -5.808 -4.933 -1.910 1.00 97.00 98 ILE A N 1
ATOM 780 C CA . ILE A 1 98 ? -5.510 -3.551 -2.304 1.00 97.00 98 ILE A CA 1
ATOM 781 C C . ILE A 1 98 ? -6.603 -2.647 -1.726 1.00 97.00 98 ILE A C 1
ATOM 783 O O . ILE A 1 98 ? -7.781 -2.794 -2.053 1.00 97.00 98 ILE A O 1
ATOM 787 N N . LEU A 1 99 ? -6.208 -1.719 -0.858 1.00 97.44 99 LEU A N 1
ATOM 788 C CA . LEU A 1 99 ? -7.092 -0.752 -0.201 1.00 97.44 99 LEU A CA 1
ATOM 789 C C . LEU A 1 99 ? -7.357 0.458 -1.105 1.00 97.44 99 LEU A C 1
ATOM 791 O O . LEU A 1 99 ? -8.463 0.997 -1.133 1.00 97.44 99 LEU A O 1
ATOM 795 N N . GLY A 1 100 ? -6.357 0.852 -1.892 1.00 97.31 100 GLY A N 1
ATOM 796 C CA . GLY A 1 100 ? -6.472 1.884 -2.915 1.00 97.31 100 GLY A CA 1
ATOM 797 C C . GLY A 1 100 ? -5.250 1.921 -3.819 1.00 97.31 100 GLY A C 1
ATOM 798 O O . GLY A 1 100 ? -4.189 1.407 -3.471 1.00 97.31 100 GLY A O 1
ATOM 799 N N . GLN A 1 101 ? -5.411 2.522 -4.994 1.00 96.69 101 GLN A N 1
ATOM 800 C CA . GLN A 1 101 ? -4.330 2.679 -5.959 1.00 96.69 101 GLN A CA 1
ATOM 801 C C . GLN A 1 101 ? -4.462 3.993 -6.721 1.00 96.69 101 GLN A C 1
ATOM 803 O O . GLN A 1 101 ? -5.576 4.420 -7.039 1.00 96.69 101 GLN A O 1
ATOM 808 N N . ARG A 1 102 ? -3.326 4.597 -7.069 1.00 95.69 102 ARG A N 1
ATOM 809 C CA . ARG A 1 102 ? -3.255 5.800 -7.900 1.00 95.69 102 ARG A CA 1
ATOM 810 C C . ARG A 1 102 ? -2.131 5.677 -8.921 1.00 95.69 102 ARG A C 1
ATOM 812 O O . ARG A 1 102 ? -1.027 5.257 -8.589 1.00 95.69 102 ARG A O 1
ATOM 819 N N . TYR A 1 103 ? -2.425 6.066 -10.157 1.00 94.94 103 TYR A N 1
ATOM 820 C CA . TYR A 1 103 ? -1.430 6.152 -11.220 1.00 94.94 103 TYR A CA 1
ATOM 821 C C . TYR A 1 103 ? -0.758 7.519 -11.212 1.00 94.94 103 TYR A C 1
ATOM 823 O O . TYR A 1 103 ? -1.410 8.538 -10.991 1.00 94.94 103 TYR A O 1
ATOM 831 N N . PHE A 1 104 ? 0.535 7.518 -11.496 1.00 94.62 104 PHE A N 1
ATOM 832 C CA . PHE A 1 104 ? 1.353 8.708 -11.647 1.00 94.62 104 PHE A CA 1
ATOM 833 C C . PHE A 1 104 ? 2.089 8.644 -12.987 1.00 94.62 104 PHE A C 1
ATOM 835 O O . PHE A 1 104 ? 2.412 7.553 -13.472 1.00 94.62 104 PHE A O 1
ATOM 842 N N . ALA A 1 105 ? 2.335 9.813 -13.581 1.00 93.62 105 ALA A N 1
ATOM 843 C CA . ALA A 1 105 ? 3.111 9.952 -14.805 1.00 93.62 105 ALA A CA 1
ATOM 844 C C . ALA A 1 105 ? 3.903 11.272 -14.840 1.00 93.62 105 ALA A C 1
ATOM 846 O O . ALA A 1 105 ? 3.496 12.237 -14.190 1.00 93.62 105 ALA A O 1
ATOM 847 N N . GLY A 1 106 ? 4.989 11.312 -15.619 1.00 91.00 106 GLY A N 1
ATOM 848 C CA . GLY A 1 106 ? 5.781 12.519 -15.911 1.00 91.00 106 GLY A CA 1
ATOM 849 C C . GLY A 1 106 ? 7.118 12.628 -15.165 1.00 91.00 106 GLY A C 1
ATOM 850 O O . GLY A 1 106 ? 7.477 11.768 -14.364 1.00 91.00 106 GLY A O 1
ATOM 851 N N . ASP A 1 107 ? 7.842 13.720 -15.413 1.00 83.50 107 ASP A N 1
ATOM 852 C CA . ASP A 1 107 ? 9.271 13.885 -15.077 1.00 83.50 107 ASP A CA 1
ATOM 853 C C . ASP A 1 107 ? 9.599 13.882 -13.570 1.00 83.50 107 ASP A C 1
ATOM 855 O O . ASP A 1 107 ? 10.745 13.685 -13.174 1.00 83.50 107 ASP A O 1
ATOM 859 N N . SER A 1 108 ? 8.601 14.074 -12.700 1.00 89.94 108 SER A N 1
ATOM 860 C CA . SER A 1 108 ? 8.754 14.071 -11.231 1.00 89.94 108 SER A CA 1
ATOM 861 C C . SER A 1 108 ? 7.992 12.925 -10.562 1.00 89.94 108 SER A C 1
ATOM 863 O O . SER A 1 108 ? 7.500 13.063 -9.435 1.00 89.94 108 SER A O 1
ATOM 865 N N . LEU A 1 109 ? 7.871 11.798 -11.272 1.00 92.31 109 LEU A N 1
ATOM 866 C CA . LEU A 1 109 ? 7.129 10.604 -10.869 1.00 92.31 109 LEU A CA 1
ATOM 867 C C . LEU A 1 109 ? 7.461 10.157 -9.437 1.00 92.31 109 LEU A C 1
ATOM 869 O O . LEU A 1 109 ? 6.570 10.053 -8.594 1.00 92.31 109 LEU A O 1
ATOM 873 N N . ASP A 1 110 ? 8.743 9.931 -9.148 1.00 92.38 110 ASP A N 1
ATOM 874 C CA . ASP A 1 110 ? 9.186 9.372 -7.867 1.00 92.38 110 ASP A CA 1
ATOM 875 C C . ASP A 1 110 ? 8.972 10.318 -6.690 1.00 92.38 110 ASP A C 1
ATOM 877 O O . ASP A 1 110 ? 8.507 9.896 -5.630 1.00 92.38 110 ASP A O 1
ATOM 881 N N . GLU A 1 111 ? 9.289 11.601 -6.862 1.00 95.19 111 GLU A N 1
ATOM 882 C CA . GLU A 1 111 ? 9.079 12.605 -5.819 1.00 95.19 111 GLU A CA 1
ATOM 883 C C . GLU A 1 111 ? 7.586 12.783 -5.522 1.00 95.19 111 GLU A C 1
ATOM 885 O O . GLU A 1 111 ? 7.178 12.785 -4.358 1.00 95.19 111 GLU A O 1
ATOM 890 N N . SER A 1 112 ? 6.758 12.835 -6.570 1.00 95.06 112 SER A N 1
ATOM 891 C CA . SER A 1 112 ? 5.303 12.960 -6.448 1.00 95.06 112 SER A CA 1
ATOM 892 C C . SER A 1 112 ? 4.693 11.761 -5.725 1.00 95.06 112 SER A C 1
ATOM 894 O O . SER A 1 112 ? 3.870 11.945 -4.825 1.00 95.06 112 SER A O 1
ATOM 896 N N . MET A 1 113 ? 5.120 10.539 -6.064 1.00 95.69 113 MET A N 1
ATOM 897 C CA . MET A 1 113 ? 4.668 9.321 -5.384 1.00 95.69 113 MET A CA 1
ATOM 898 C C . MET A 1 113 ? 5.105 9.290 -3.924 1.00 95.69 113 MET A C 1
ATOM 900 O O . MET A 1 113 ? 4.277 9.019 -3.060 1.00 95.69 113 MET A O 1
ATOM 904 N N . LYS A 1 114 ? 6.374 9.594 -3.625 1.00 96.75 114 LYS A N 1
ATOM 905 C CA . LYS A 1 114 ? 6.885 9.615 -2.244 1.00 96.75 114 LYS A CA 1
ATOM 906 C C . LYS A 1 114 ? 6.147 10.634 -1.387 1.00 96.75 114 LYS A C 1
ATOM 908 O O . LYS A 1 114 ? 5.756 10.320 -0.265 1.00 96.75 114 LYS A O 1
ATOM 913 N N . LYS A 1 115 ? 5.927 11.839 -1.919 1.00 97.12 115 LYS A N 1
ATOM 914 C CA . LYS A 1 115 ? 5.172 12.888 -1.232 1.00 97.12 115 LYS A CA 1
ATOM 915 C C . LYS A 1 115 ? 3.731 12.451 -0.976 1.00 97.12 115 LYS A C 1
ATOM 917 O O . LYS A 1 115 ? 3.281 12.502 0.161 1.00 97.12 115 LYS A O 1
ATOM 922 N N . PHE A 1 116 ? 3.040 11.954 -2.002 1.00 97.31 116 PHE A N 1
ATOM 923 C CA . PHE A 1 116 ? 1.660 11.499 -1.854 1.00 97.31 116 PHE A CA 1
ATOM 924 C C . PHE A 1 116 ? 1.535 10.310 -0.892 1.00 97.31 116 PHE A C 1
ATOM 926 O O . PHE A 1 116 ? 0.637 10.301 -0.056 1.00 97.31 116 PHE A O 1
ATOM 933 N N . ALA A 1 117 ? 2.443 9.331 -0.966 1.00 98.00 117 ALA A N 1
ATOM 934 C CA . ALA A 1 117 ? 2.494 8.213 -0.029 1.00 98.00 117 ALA A CA 1
ATOM 935 C C . ALA A 1 117 ? 2.622 8.723 1.407 1.00 98.00 117 ALA A C 1
ATOM 937 O O . ALA A 1 117 ? 1.803 8.371 2.247 1.00 98.00 117 ALA A O 1
ATOM 938 N N . LYS A 1 118 ? 3.580 9.620 1.665 1.00 98.25 118 LYS A N 1
ATOM 939 C CA . LYS A 1 118 ? 3.784 10.227 2.984 1.00 98.25 118 LYS A CA 1
ATOM 940 C C . LYS A 1 118 ? 2.533 10.948 3.494 1.00 98.25 118 LYS A C 1
ATOM 942 O O . LYS A 1 118 ? 2.160 10.761 4.649 1.00 98.25 118 LYS A O 1
ATOM 947 N N . ASP A 1 119 ? 1.879 11.737 2.645 1.00 97.88 119 ASP A N 1
ATOM 948 C CA . ASP A 1 119 ? 0.673 12.485 3.014 1.00 97.88 119 ASP A CA 1
ATOM 949 C C . ASP A 1 119 ? -0.490 11.539 3.369 1.00 97.88 119 ASP A C 1
ATOM 951 O O . ASP A 1 119 ? -1.171 11.734 4.378 1.00 97.88 119 ASP A O 1
ATOM 955 N N . VAL A 1 120 ? -0.692 10.473 2.585 1.00 98.25 120 VAL A N 1
ATOM 956 C CA . VAL A 1 120 ? -1.723 9.461 2.866 1.00 98.25 120 VAL A CA 1
ATOM 957 C C . VAL A 1 120 ? -1.393 8.673 4.133 1.00 98.25 120 VAL A C 1
ATOM 959 O O . VAL A 1 120 ? -2.274 8.497 4.969 1.00 98.25 120 VAL A O 1
ATOM 962 N N . MET A 1 121 ? -0.144 8.239 4.317 1.00 98.44 121 MET A N 1
ATOM 963 C CA . MET A 1 121 ? 0.285 7.494 5.507 1.00 98.44 121 MET A CA 1
ATOM 964 C C . MET A 1 121 ? 0.125 8.326 6.784 1.00 98.44 121 MET A C 1
ATOM 966 O O . MET A 1 121 ? -0.401 7.825 7.778 1.00 98.44 121 MET A O 1
ATOM 970 N N . ALA A 1 122 ? 0.465 9.617 6.741 1.00 98.38 122 ALA A N 1
ATOM 971 C CA . ALA A 1 122 ? 0.217 10.538 7.847 1.00 98.38 122 ALA A CA 1
ATOM 972 C C . ALA A 1 122 ? -1.286 10.683 8.145 1.00 98.38 122 ALA A C 1
ATOM 974 O O . ALA A 1 122 ? -1.695 10.638 9.303 1.00 98.38 122 ALA A O 1
ATOM 975 N N . ALA A 1 123 ? -2.128 10.798 7.114 1.00 98.25 123 ALA A N 1
ATOM 976 C CA . ALA A 1 123 ? -3.577 10.888 7.290 1.00 98.25 123 ALA A CA 1
ATOM 977 C C . ALA A 1 123 ? -4.185 9.599 7.878 1.00 98.25 123 ALA A C 1
ATOM 979 O O . ALA A 1 123 ? -5.098 9.673 8.708 1.00 98.25 123 ALA A O 1
ATOM 980 N N . ILE A 1 124 ? -3.673 8.425 7.486 1.00 98.38 124 ILE A N 1
ATOM 981 C CA . ILE A 1 124 ? -4.037 7.131 8.082 1.00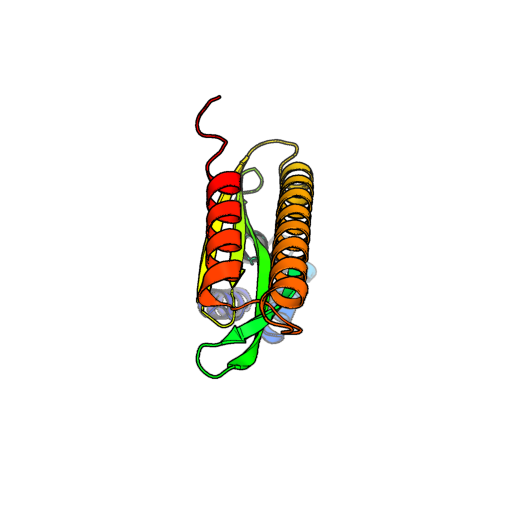 98.38 124 ILE A CA 1
ATOM 982 C C . ILE A 1 124 ? -3.675 7.129 9.569 1.00 98.38 124 ILE A C 1
ATOM 984 O O . ILE A 1 124 ? -4.523 6.809 10.400 1.00 98.38 124 ILE A O 1
ATOM 988 N N . GLU A 1 125 ? -2.443 7.514 9.909 1.00 98.38 125 GLU A N 1
ATOM 989 C CA . GLU A 1 125 ? -1.973 7.551 11.293 1.00 98.38 125 GLU A CA 1
ATOM 990 C C . GLU A 1 125 ? -2.822 8.498 12.154 1.00 98.38 125 GLU A C 1
ATOM 992 O O . GLU A 1 125 ? -3.259 8.121 13.243 1.00 98.38 125 GLU A O 1
ATOM 997 N N . THR A 1 126 ? -3.114 9.706 11.661 1.00 98.31 126 THR A N 1
ATOM 998 C CA . THR A 1 126 ? -4.000 10.659 12.343 1.00 98.31 126 THR A CA 1
ATOM 999 C C . THR A 1 126 ? -5.393 10.073 12.557 1.00 98.31 126 THR A C 1
ATO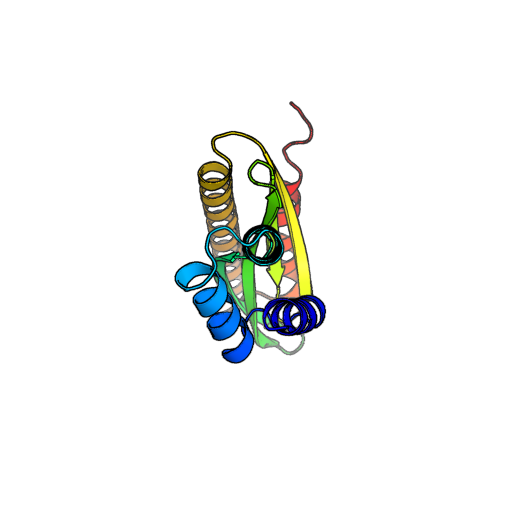M 1001 O O . THR A 1 126 ? -5.889 10.092 13.681 1.00 98.31 126 THR A O 1
ATOM 1004 N N . THR A 1 127 ? -5.995 9.489 11.517 1.00 98.19 127 THR A N 1
ATOM 1005 C CA . THR A 1 127 ? -7.332 8.876 11.602 1.00 98.19 127 THR A CA 1
ATOM 1006 C C . THR A 1 127 ? -7.358 7.744 12.625 1.00 98.19 127 THR A C 1
ATOM 1008 O O . THR A 1 127 ? -8.283 7.649 13.427 1.00 98.19 127 THR A O 1
ATOM 1011 N N . TYR A 1 128 ? -6.325 6.904 12.644 1.00 98.19 128 TYR A N 1
ATOM 1012 C CA . TYR A 1 128 ? -6.204 5.838 13.630 1.00 98.19 128 TYR A CA 1
ATOM 1013 C C . TYR A 1 128 ? -6.087 6.386 15.059 1.00 98.19 128 TYR A C 1
ATOM 1015 O O . TYR A 1 128 ? -6.762 5.891 15.959 1.00 98.19 128 TYR A O 1
ATOM 1023 N N . ARG A 1 129 ? -5.262 7.419 15.282 1.00 97.25 129 ARG A N 1
ATOM 1024 C CA . ARG A 1 129 ? -5.108 8.049 16.605 1.00 97.25 129 ARG A CA 1
ATOM 1025 C C . ARG A 1 129 ? -6.424 8.651 17.102 1.00 97.25 129 ARG A C 1
ATOM 1027 O O . ARG A 1 129 ? -6.746 8.490 18.275 1.00 97.25 129 ARG A O 1
ATOM 1034 N N . GLU A 1 130 ? -7.197 9.289 16.224 1.00 96.69 130 GLU A N 1
ATOM 1035 C CA . GLU A 1 130 ? -8.540 9.783 16.555 1.00 96.69 130 GLU A CA 1
ATOM 1036 C C . GLU A 1 130 ? -9.463 8.646 17.013 1.00 96.69 130 GLU A C 1
ATOM 1038 O O . GLU A 1 130 ? -10.098 8.749 18.061 1.00 96.69 130 GLU A O 1
ATOM 1043 N N . GLU A 1 131 ? -9.514 7.543 16.264 1.00 96.44 131 GLU A N 1
ATOM 1044 C CA . GLU A 1 131 ? -10.340 6.381 16.614 1.00 96.44 131 GLU A CA 1
ATOM 1045 C C . GLU A 1 131 ? -9.876 5.706 17.913 1.00 96.44 131 GLU A C 1
ATOM 1047 O O . GLU A 1 131 ? -10.704 5.301 18.730 1.00 96.44 131 GLU A O 1
ATOM 1052 N N . ALA A 1 132 ? -8.565 5.624 18.149 1.00 95.69 132 ALA A N 1
ATOM 1053 C CA . ALA A 1 132 ? -8.008 5.084 19.385 1.00 95.69 132 ALA A CA 1
ATOM 1054 C C . ALA A 1 132 ? -8.393 5.934 20.607 1.00 95.69 132 ALA A C 1
ATOM 1056 O O . ALA A 1 132 ? -8.789 5.388 21.638 1.00 95.69 132 ALA A O 1
ATOM 1057 N N . GLU A 1 133 ? -8.356 7.264 20.490 1.00 95.50 133 GLU A N 1
ATOM 1058 C CA . GLU A 1 133 ? -8.826 8.163 21.550 1.00 95.50 133 GLU A CA 1
ATOM 1059 C C . GLU A 1 133 ? -10.341 8.047 21.769 1.00 95.50 133 GLU A C 1
ATOM 1061 O O . GLU A 1 133 ? -10.810 8.058 22.909 1.00 95.50 133 GLU A O 1
ATOM 1066 N N . ILE A 1 134 ? -11.130 7.877 20.705 1.00 93.81 134 ILE A N 1
ATOM 1067 C CA . ILE A 1 134 ? -12.575 7.632 20.821 1.00 93.81 134 ILE A CA 1
ATOM 1068 C C . ILE A 1 134 ? -12.845 6.320 21.568 1.00 93.81 134 ILE A C 1
ATOM 1070 O O . ILE A 1 134 ? -13.681 6.310 22.475 1.00 93.81 134 ILE A O 1
ATOM 1074 N N . ALA A 1 135 ? -12.142 5.237 21.229 1.00 93.12 135 ALA A N 1
ATOM 1075 C CA . ALA A 1 135 ? -12.276 3.942 21.896 1.00 93.12 135 ALA A CA 1
ATOM 1076 C C . ALA A 1 135 ? -11.914 4.045 23.384 1.00 93.12 135 ALA A C 1
ATOM 1078 O O . ALA A 1 135 ? -12.703 3.671 24.255 1.00 93.12 135 ALA A O 1
ATOM 1079 N N . LYS A 1 136 ? -10.780 4.676 23.694 1.00 93.44 136 LYS A N 1
ATOM 1080 C CA . LYS A 1 136 ? -10.341 4.899 25.073 1.00 93.44 136 LYS A CA 1
ATOM 1081 C C . LYS A 1 136 ? -11.365 5.687 25.889 1.00 93.44 136 LYS A C 1
ATOM 1083 O O . LYS A 1 136 ? -11.675 5.302 27.013 1.00 93.44 136 LYS A O 1
ATOM 1088 N N . ASN A 1 137 ? -11.918 6.760 25.326 1.00 93.50 137 ASN A N 1
ATOM 1089 C CA . ASN A 1 137 ? -12.838 7.644 26.044 1.00 93.50 137 ASN A CA 1
ATOM 1090 C C . ASN A 1 137 ? -14.266 7.088 26.160 1.00 93.50 137 ASN A C 1
ATOM 1092 O O . ASN A 1 137 ? -14.950 7.390 27.135 1.00 93.50 137 ASN A O 1
ATOM 1096 N N . LYS A 1 138 ? -14.741 6.301 25.183 1.00 90.88 138 LYS A N 1
ATOM 1097 C CA . LYS A 1 138 ? -16.123 5.784 25.169 1.00 90.88 138 LYS A CA 1
ATOM 1098 C C . LYS A 1 138 ? -16.269 4.394 25.772 1.00 90.88 138 LYS A C 1
ATOM 1100 O O . LYS A 1 138 ? -17.258 4.144 26.452 1.00 90.88 138 LYS A O 1
ATOM 1105 N N . THR A 1 139 ? -15.336 3.489 25.489 1.00 86.12 139 THR A N 1
ATOM 1106 C CA . THR A 1 139 ? -15.433 2.073 25.882 1.00 86.12 139 THR A CA 1
ATOM 1107 C C . THR A 1 139 ? -14.345 1.657 26.867 1.00 86.12 139 THR A C 1
ATOM 1109 O O . THR A 1 139 ? -14.388 0.543 27.380 1.00 86.12 139 THR A O 1
ATOM 1112 N N . GLY A 1 140 ? -13.369 2.529 27.154 1.00 90.06 140 GLY A N 1
ATOM 1113 C CA . GLY A 1 140 ? -12.216 2.200 27.997 1.00 90.06 140 GLY A CA 1
ATOM 1114 C C . GLY A 1 140 ? -11.227 1.239 27.328 1.00 90.06 140 GLY A C 1
ATOM 1115 O O . GLY A 1 140 ? -10.287 0.778 27.974 1.00 90.06 140 GLY A O 1
ATOM 1116 N N . GLN A 1 141 ? -11.428 0.922 26.047 1.00 90.12 141 GLN A N 1
ATOM 1117 C CA . GLN A 1 141 ? -10.575 0.004 25.300 1.00 90.12 141 GLN A CA 1
ATOM 1118 C C . GLN A 1 141 ? -9.280 0.696 24.866 1.00 90.12 141 GLN A C 1
ATOM 1120 O O . GLN A 1 141 ? -9.270 1.861 24.476 1.00 90.12 141 GLN A O 1
ATOM 1125 N N . GLN A 1 142 ? -8.170 -0.043 24.909 1.00 89.38 142 GLN A N 1
ATOM 1126 C CA . GLN A 1 142 ? -6.856 0.474 24.515 1.00 89.38 142 GLN A CA 1
ATOM 1127 C C . GLN A 1 142 ? -6.697 0.619 22.992 1.00 89.38 142 GLN A C 1
ATOM 1129 O O . GLN A 1 142 ? -5.901 1.439 22.538 1.00 89.38 142 GLN A O 1
ATOM 1134 N N . PHE A 1 143 ? -7.426 -0.179 22.210 1.00 94.81 143 PHE A N 1
ATOM 1135 C CA . PHE A 1 143 ? -7.359 -0.193 20.750 1.00 94.81 143 PHE A CA 1
ATOM 1136 C C . PHE A 1 143 ? -8.764 -0.034 20.167 1.00 94.81 143 PHE A C 1
ATOM 1138 O O . PHE A 1 143 ? -9.722 -0.532 20.764 1.00 94.81 143 PHE A O 1
ATOM 1145 N N . PRO A 1 144 ? -8.907 0.633 19.011 1.00 96.44 144 PRO A N 1
ATOM 1146 C CA . PRO A 1 144 ? -10.193 0.734 18.345 1.00 96.44 144 PRO A CA 1
ATOM 1147 C C . PRO A 1 144 ? -10.603 -0.602 17.711 1.00 96.44 144 PRO A C 1
ATOM 1149 O O . PRO A 1 144 ? -9.761 -1.438 17.375 1.00 96.44 144 PRO A O 1
ATOM 1152 N N . SER A 1 145 ? -11.907 -0.790 17.505 1.00 95.25 145 SER A N 1
ATOM 1153 C CA . SER A 1 145 ? -12.431 -1.935 16.752 1.00 95.25 145 SER A CA 1
ATOM 1154 C C . SER A 1 145 ? -11.962 -1.883 15.296 1.00 95.25 145 SER A C 1
ATOM 1156 O O . SER A 1 145 ? -12.030 -0.831 14.651 1.00 95.25 145 SER A O 1
ATOM 1158 N N . SER A 1 146 ? -11.522 -3.023 14.759 1.00 94.00 146 SER A N 1
ATOM 1159 C CA . SER A 1 146 ? -11.160 -3.149 13.347 1.00 94.00 146 SER A CA 1
ATOM 1160 C C . SER A 1 146 ? -12.362 -2.856 12.451 1.00 94.00 146 SER A C 1
ATOM 1162 O O . SER A 1 146 ? -12.223 -2.114 11.486 1.00 94.00 146 SER A O 1
ATOM 1164 N N . ALA A 1 147 ? -13.555 -3.344 12.797 1.00 91.38 147 ALA A N 1
ATOM 1165 C CA . ALA A 1 147 ? -14.755 -3.192 11.978 1.00 91.38 147 ALA A CA 1
ATOM 1166 C C . ALA A 1 147 ? -15.109 -1.723 11.685 1.00 91.38 147 ALA A C 1
ATOM 1168 O O . ALA A 1 147 ? -15.545 -1.403 10.581 1.00 91.38 147 ALA A O 1
ATOM 1169 N N . THR A 1 148 ? -14.901 -0.818 12.646 1.00 92.31 148 THR A N 1
ATOM 1170 C CA . THR A 1 148 ? -15.228 0.607 12.485 1.00 92.31 148 THR A CA 1
ATOM 1171 C C . THR A 1 148 ? -14.033 1.433 12.026 1.00 92.31 148 THR A C 1
ATOM 1173 O O . THR A 1 148 ? -14.125 2.167 11.040 1.00 92.31 148 THR A O 1
ATOM 1176 N N . ALA A 1 149 ? -12.897 1.322 12.718 1.00 95.50 149 ALA A N 1
ATOM 1177 C CA . ALA A 1 149 ? -11.752 2.186 12.458 1.00 95.50 149 ALA A CA 1
ATOM 1178 C C . ALA A 1 149 ? -11.054 1.827 11.141 1.00 95.50 149 ALA A C 1
ATOM 1180 O O . ALA A 1 149 ? -10.654 2.723 10.396 1.00 95.50 149 ALA A O 1
ATOM 1181 N N . PHE A 1 150 ? -10.960 0.535 10.806 1.00 96.06 150 PHE A N 1
ATOM 1182 C CA . PHE A 1 150 ? -10.357 0.118 9.544 1.00 96.06 150 PHE A CA 1
ATOM 1183 C C . PHE A 1 150 ? -11.231 0.485 8.340 1.00 96.06 150 PHE A C 1
ATOM 1185 O O . PHE A 1 150 ? -10.699 0.947 7.336 1.00 96.06 150 PHE A O 1
ATOM 1192 N N . ASP A 1 151 ? -12.561 0.380 8.443 1.00 95.38 151 ASP A N 1
ATOM 1193 C CA . ASP A 1 151 ? -13.475 0.832 7.381 1.00 95.38 151 ASP A CA 1
ATOM 1194 C C . ASP A 1 151 ? -13.325 2.342 7.110 1.00 95.38 151 ASP A C 1
ATOM 1196 O O . ASP A 1 151 ? -13.276 2.779 5.956 1.00 95.38 151 ASP A O 1
ATOM 1200 N N . ARG A 1 152 ? -13.159 3.155 8.164 1.00 96.88 152 ARG A N 1
ATOM 1201 C CA . ARG A 1 152 ? -12.881 4.595 8.027 1.00 96.88 152 ARG A CA 1
ATOM 1202 C C . ARG A 1 152 ? -11.538 4.854 7.333 1.00 96.88 152 ARG A C 1
ATOM 1204 O O . ARG A 1 152 ? -11.474 5.703 6.442 1.00 96.88 152 ARG A O 1
ATOM 1211 N N . ILE A 1 153 ? -10.493 4.109 7.695 1.00 98.00 153 ILE A N 1
ATOM 1212 C CA . ILE A 1 153 ? -9.170 4.184 7.057 1.00 98.00 153 ILE A CA 1
ATOM 1213 C C . ILE A 1 153 ? -9.243 3.762 5.582 1.00 98.00 153 ILE A C 1
ATOM 1215 O O . ILE A 1 153 ? -8.714 4.454 4.714 1.00 98.00 153 ILE A O 1
ATOM 1219 N N . GLU A 1 154 ? -9.943 2.675 5.259 1.00 97.12 154 GLU A N 1
ATOM 1220 C CA . GLU A 1 154 ? -10.108 2.212 3.879 1.00 97.12 154 GLU A CA 1
ATOM 1221 C C . GLU A 1 154 ? -10.840 3.258 3.025 1.00 97.12 154 GLU A C 1
ATOM 1223 O O . GLU A 1 154 ? -10.427 3.556 1.899 1.00 97.12 154 GLU A O 1
ATOM 1228 N N . LYS A 1 155 ? -11.896 3.875 3.566 1.00 96.81 155 LYS A N 1
ATOM 1229 C CA . LYS A 1 155 ? -12.614 4.972 2.903 1.00 96.81 155 LYS A CA 1
ATOM 1230 C C . LYS A 1 155 ? -11.710 6.176 2.647 1.00 96.81 155 LYS A C 1
ATOM 1232 O O . LYS A 1 155 ? -11.735 6.704 1.534 1.00 96.81 155 LYS A O 1
ATOM 1237 N N . LEU A 1 156 ? -10.896 6.576 3.625 1.00 97.56 156 LEU A N 1
ATOM 1238 C CA . LEU A 1 156 ? -9.912 7.651 3.473 1.00 97.56 156 LEU A CA 1
ATOM 1239 C C . LEU A 1 156 ? -8.934 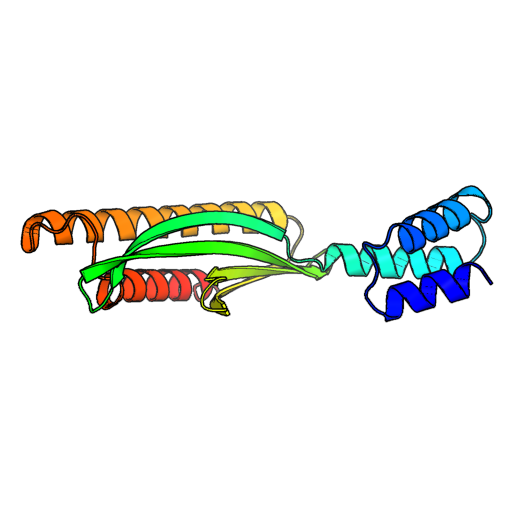7.348 2.328 1.00 97.56 156 LEU A C 1
ATOM 1241 O O . LEU A 1 156 ? -8.764 8.176 1.433 1.00 97.56 156 LEU A O 1
ATOM 1245 N N . ILE A 1 157 ? -8.330 6.156 2.321 1.00 97.56 157 ILE A N 1
ATOM 1246 C CA . ILE A 1 157 ? -7.375 5.734 1.286 1.00 97.56 157 ILE A CA 1
ATOM 1247 C C . ILE A 1 157 ? -8.023 5.809 -0.101 1.00 97.56 157 ILE A C 1
ATOM 1249 O O . ILE A 1 157 ? -7.455 6.394 -1.028 1.00 97.56 157 ILE A O 1
ATOM 1253 N N . ARG A 1 158 ? -9.239 5.267 -0.251 1.00 96.56 158 ARG A N 1
ATOM 1254 C CA . ARG A 1 158 ? -9.986 5.294 -1.520 1.00 96.56 158 ARG A CA 1
ATOM 1255 C C . ARG A 1 158 ? -10.275 6.718 -1.986 1.00 96.56 158 ARG A C 1
ATOM 1257 O O . ARG A 1 158 ? -10.111 7.009 -3.169 1.00 96.56 158 ARG A O 1
ATOM 1264 N N . GLN A 1 159 ? -10.680 7.602 -1.077 1.00 96.19 159 GLN A N 1
ATOM 1265 C CA . GLN A 1 159 ? -10.944 9.009 -1.387 1.00 96.19 159 GLN A CA 1
ATOM 1266 C C . GLN A 1 159 ? -9.680 9.732 -1.857 1.00 96.19 159 GLN A C 1
ATOM 1268 O O . GLN A 1 159 ? -9.716 10.413 -2.882 1.00 96.19 159 GLN A O 1
ATOM 1273 N N . GLN A 1 160 ? -8.557 9.540 -1.160 1.00 95.56 160 GLN A N 1
ATOM 1274 C CA . GLN A 1 160 ? -7.277 10.142 -1.534 1.00 95.56 160 GLN A CA 1
ATOM 1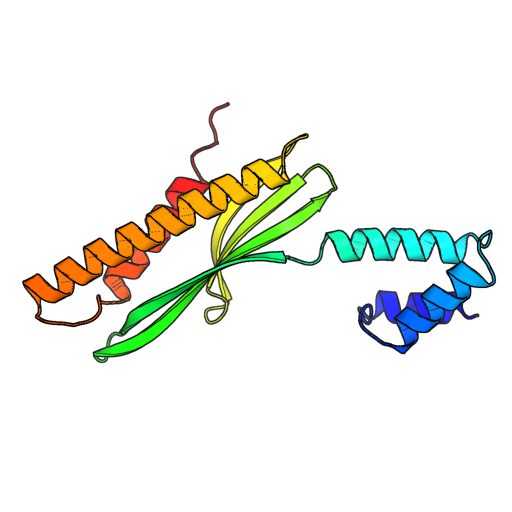275 C C . GLN A 1 160 ? -6.767 9.624 -2.883 1.00 95.56 160 GLN A C 1
ATOM 1277 O O . GLN A 1 160 ? -6.225 10.387 -3.679 1.00 95.56 160 GLN A O 1
ATOM 1282 N N . CYS A 1 161 ? -6.972 8.341 -3.179 1.00 95.19 161 CYS A N 1
ATOM 1283 C CA . CYS A 1 161 ? -6.577 7.758 -4.460 1.00 95.19 161 CYS A CA 1
ATOM 1284 C C . CYS A 1 161 ? -7.477 8.197 -5.631 1.00 95.19 161 CYS A C 1
ATOM 1286 O O . CYS A 1 161 ? -7.019 8.241 -6.771 1.00 95.19 161 CYS A O 1
ATOM 1288 N N . ALA A 1 162 ? -8.748 8.523 -5.373 1.00 91.06 162 ALA A N 1
ATOM 1289 C CA . ALA A 1 162 ? -9.726 8.882 -6.403 1.00 91.06 162 ALA A CA 1
ATOM 1290 C C . ALA A 1 162 ? -9.743 10.375 -6.784 1.00 91.06 162 ALA A C 1
ATOM 1292 O O . ALA A 1 162 ? -10.372 10.736 -7.782 1.00 91.06 162 ALA A O 1
ATOM 1293 N N . SER A 1 163 ? -9.093 11.245 -6.007 1.00 75.81 163 SER A N 1
ATOM 1294 C CA . SER A 1 163 ? -9.255 12.706 -6.061 1.00 75.81 163 SER A CA 1
ATOM 1295 C C . SER A 1 163 ? -8.670 13.408 -7.300 1.00 75.81 163 SER A C 1
ATOM 1297 O O . SER A 1 163 ? -8.744 14.630 -7.381 1.00 75.81 163 SER A O 1
ATOM 1299 N N . ASP A 1 164 ? -8.195 12.673 -8.312 1.00 57.62 164 ASP A N 1
ATOM 1300 C CA . ASP A 1 164 ? -7.515 13.235 -9.492 1.00 57.62 164 ASP A CA 1
ATOM 1301 C C . ASP A 1 164 ? -8.149 12.842 -10.842 1.00 57.62 164 ASP A C 1
ATOM 1303 O O . ASP A 1 164 ? -7.474 12.607 -11.838 1.00 57.62 164 ASP A O 1
ATOM 1307 N N . LYS A 1 165 ? -9.486 12.767 -10.896 1.00 47.53 165 LYS A N 1
ATOM 1308 C CA . LYS A 1 165 ? -10.248 12.662 -12.162 1.00 47.53 165 LYS A CA 1
ATOM 1309 C C . LYS A 1 165 ? -10.575 14.023 -12.806 1.00 47.53 165 LYS A C 1
ATOM 1311 O O . LYS A 1 165 ? -11.423 14.079 -13.692 1.00 47.53 165 LYS A O 1
ATOM 1316 N N . ARG A 1 166 ? -9.986 15.132 -12.343 1.00 39.53 166 ARG A N 1
ATOM 1317 C CA . ARG A 1 166 ? -10.310 16.488 -12.827 1.00 39.53 166 ARG A CA 1
ATOM 1318 C C . ARG A 1 166 ? -9.063 17.346 -13.043 1.00 39.53 166 ARG A C 1
ATOM 1320 O O . ARG A 1 166 ? -8.899 18.339 -12.339 1.00 39.53 166 ARG A O 1
ATOM 1327 N N . ARG A 1 167 ? -8.225 16.997 -14.015 1.00 35.62 167 ARG A N 1
ATOM 1328 C CA . ARG A 1 167 ? -7.382 17.959 -14.737 1.00 35.62 167 ARG A CA 1
ATOM 1329 C C . ARG A 1 167 ? -7.271 17.539 -16.190 1.00 35.62 167 ARG A C 1
ATOM 1331 O O . ARG A 1 167 ? -7.107 16.322 -16.416 1.00 35.62 167 ARG A O 1
#

Radius of gyration: 21.84 Å; chains: 1; bounding box: 50×40×57 Å

Secondary structure (DSSP, 8-state):
-HHHHHHHHHHTT-TT-HHHHHHHHHHHHH-TT-HHHHHHHHHHHHHHHTS-EEEEEEEEEEE-TTS-EEEEEEEEEEEESSSSEEEEEEEETTTTEEEEEEEEESTTHHHHHHHHHHHHHHHHHHHHHHHHHHHHHHH--SS-BHHHHHHHHHHHHHHHHHTTS--

pLDDT: mean 91.15, std 9.13, range [35.62, 98.56]

Foldseek 3Di:
DLLVVLVVCVVVVVLVPPSNVVSLVCCVPVPVPDPSSVVVVVVSVVVVLQPKDWLDKDWAWAQEPVRDIDIFIWTFIWGAPDPFKIKTFTDGVVVRDTLAIAMGGDDCRVVVSNVLVVVLVVVLVVLQVVQQVVCCVPVVDNGHHCVPSVVVSSVSRHCSRPVPPDD

Sequence (167 aa):
MIADRAHSLFLDGRINDPEFRNLMAIMEQEYPSFSPGRFLWQEYAEATLRIPTLLDSLPLAFLNDTDQKVIIEISAVVARVSEERAALMFVDNAARKILGQRYFAGDSLDESMKKFAKDVMAAIETTYREEAEIAKNKTGQQFPSSATAFDRIEKLIRQQCASDKRR